Protein AF-A0A6G2DGH9-F1 (afdb_monomer_lite)

pLDDT: mean 89.72, std 4.86, range [63.12, 94.06]

Sequence (78 aa):
RVLLASLPGAAVTSINIDGVLHEFDTVPGVREDVMQIILNIKGIAVKSYVEDEKIIELDVEGPAEVTAGDILTDSDIE

InterPro domains:
  IPR011262 DNA-directed RNA polymerase, insert domain [PF01000] (15-78)
  IPR036643 DNA-directed RNA polymerase, insert domain superfamily [G3DSA:2.170.120.12] (9-78)
  IPR036643 DNA-directed RNA polymerase, insert domain superfamily [SSF56553] (9-78)

Organism: Streptococcus pneumoniae (NCBI:txid1313)

Structure (mmCIF, N/CA/C/O backbone):
data_AF-A0A6G2DGH9-F1
#
_entry.id   AF-A0A6G2DGH9-F1
#
loop_
_atom_site.group_PDB
_atom_site.id
_atom_site.type_symbol
_atom_site.label_atom_id
_atom_site.label_alt_id
_atom_site.label_comp_id
_atom_site.label_asym_id
_atom_site.label_entity_id
_atom_site.label_seq_id
_atom_site.pdbx_PD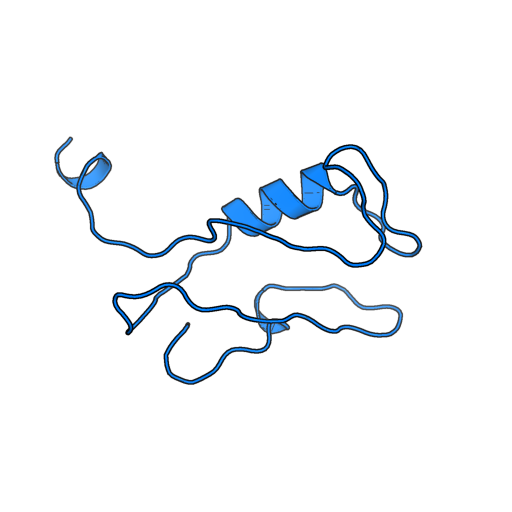B_ins_code
_atom_site.Cartn_x
_atom_site.Cartn_y
_atom_site.Cartn_z
_atom_site.occupancy
_atom_site.B_iso_or_equiv
_atom_site.auth_seq_id
_atom_site.auth_comp_id
_atom_site.auth_asym_id
_atom_site.auth_atom_id
_atom_site.pdbx_PDB_model_num
ATOM 1 N N . ARG A 1 1 ? 26.898 -10.426 -2.319 1.00 63.12 1 ARG A N 1
ATOM 2 C CA . ARG A 1 1 ? 26.788 -8.945 -2.247 1.00 63.12 1 ARG A CA 1
ATOM 3 C C . ARG A 1 1 ? 26.109 -8.362 -3.483 1.00 63.12 1 ARG A C 1
ATOM 5 O O . ARG A 1 1 ? 25.174 -7.610 -3.287 1.00 63.12 1 ARG A O 1
ATOM 12 N N . VAL A 1 2 ? 26.479 -8.761 -4.708 1.00 74.88 2 VAL A N 1
ATOM 13 C CA . VAL A 1 2 ? 25.812 -8.311 -5.956 1.00 74.88 2 VAL A CA 1
ATOM 14 C C . VAL A 1 2 ? 24.290 -8.524 -5.925 1.00 74.88 2 VAL A C 1
ATOM 16 O O . VAL A 1 2 ? 23.540 -7.585 -6.155 1.00 74.88 2 VAL A O 1
ATOM 19 N N . LEU A 1 3 ? 23.835 -9.711 -5.507 1.00 78.31 3 LEU A N 1
ATOM 20 C CA . LEU A 1 3 ? 22.403 -10.025 -5.407 1.00 78.31 3 LEU A CA 1
ATOM 21 C C . LEU A 1 3 ? 21.634 -9.217 -4.344 1.00 78.31 3 LEU A C 1
ATOM 23 O O . LEU A 1 3 ? 20.420 -9.179 -4.395 1.00 78.31 3 LEU A O 1
ATOM 27 N N . LEU A 1 4 ? 22.302 -8.589 -3.371 1.00 78.56 4 LEU A N 1
ATOM 28 C CA . LEU A 1 4 ? 21.613 -7.811 -2.328 1.00 78.56 4 LEU A CA 1
ATOM 29 C C . LEU A 1 4 ? 21.534 -6.313 -2.647 1.00 78.56 4 LEU A C 1
ATOM 31 O O . LEU A 1 4 ? 20.808 -5.599 -1.971 1.00 78.56 4 LEU A O 1
ATOM 35 N N . ALA A 1 5 ? 22.322 -5.827 -3.609 1.00 79.69 5 ALA A N 1
ATOM 36 C CA . ALA A 1 5 ? 22.527 -4.393 -3.816 1.00 79.69 5 ALA A CA 1
ATOM 37 C C . ALA A 1 5 ? 22.144 -3.900 -5.218 1.00 79.69 5 ALA A C 1
ATOM 39 O O . ALA A 1 5 ? 22.086 -2.693 -5.433 1.00 79.69 5 ALA A O 1
ATOM 40 N N . SER A 1 6 ? 21.941 -4.791 -6.192 1.00 80.94 6 SER A N 1
ATOM 41 C CA . SER A 1 6 ? 21.710 -4.386 -7.589 1.00 80.94 6 SER A CA 1
ATOM 42 C C . SER A 1 6 ? 20.772 -5.325 -8.343 1.00 80.94 6 SER A C 1
ATOM 44 O O . SER A 1 6 ? 20.938 -5.528 -9.544 1.00 80.94 6 SER A O 1
ATOM 46 N N . LEU A 1 7 ? 19.808 -5.929 -7.644 1.00 85.00 7 LEU A N 1
ATOM 47 C CA . LEU A 1 7 ? 18.725 -6.625 -8.330 1.00 85.00 7 LEU A CA 1
ATOM 48 C C . LEU A 1 7 ? 17.669 -5.606 -8.769 1.00 85.00 7 LEU A C 1
ATOM 50 O O . LEU A 1 7 ? 17.226 -4.821 -7.929 1.00 85.00 7 LEU A O 1
ATOM 54 N N . PRO A 1 8 ? 17.268 -5.610 -10.051 1.00 84.56 8 PRO A N 1
ATOM 55 C CA . PRO A 1 8 ? 16.103 -4.857 -10.479 1.00 84.56 8 PRO A CA 1
ATOM 56 C C . PRO A 1 8 ? 14.858 -5.436 -9.800 1.00 84.56 8 PRO A C 1
ATOM 58 O O . PRO A 1 8 ? 14.742 -6.650 -9.620 1.00 84.56 8 PRO A O 1
ATOM 61 N N . GLY A 1 9 ? 13.935 -4.563 -9.421 1.00 88.31 9 GLY A N 1
ATOM 62 C CA . GLY A 1 9 ? 12.688 -4.931 -8.768 1.00 88.31 9 GLY A CA 1
ATOM 63 C C . GLY A 1 9 ? 11.748 -3.737 -8.702 1.00 88.31 9 GLY A C 1
ATOM 64 O O . GLY A 1 9 ? 12.160 -2.606 -8.954 1.00 88.31 9 GLY A O 1
ATOM 65 N N . ALA A 1 10 ? 10.495 -4.010 -8.358 1.00 91.25 10 ALA A N 1
ATOM 66 C CA . ALA A 1 10 ? 9.493 -2.995 -8.085 1.00 91.25 10 ALA A CA 1
ATOM 67 C C . ALA A 1 10 ? 9.216 -2.948 -6.579 1.00 91.25 10 ALA A C 1
ATOM 69 O O . ALA A 1 10 ? 9.330 -3.956 -5.880 1.00 91.25 10 ALA A O 1
ATOM 70 N N . ALA A 1 11 ? 8.879 -1.766 -6.078 1.00 91.88 11 ALA A N 1
ATOM 71 C CA . ALA A 1 11 ? 8.470 -1.561 -4.698 1.00 91.88 11 ALA A CA 1
ATOM 72 C C . ALA A 1 11 ? 7.536 -0.354 -4.625 1.00 91.88 11 ALA A C 1
ATOM 74 O O . ALA A 1 11 ? 7.642 0.567 -5.436 1.00 91.88 11 ALA A O 1
ATOM 75 N N . VAL A 1 12 ? 6.661 -0.339 -3.622 1.00 93.56 12 VAL A N 1
ATOM 76 C CA . VAL A 1 12 ? 5.812 0.820 -3.343 1.00 93.56 12 VAL A CA 1
ATOM 77 C C . VAL A 1 12 ? 6.683 1.965 -2.823 1.00 93.56 12 VAL A C 1
ATOM 79 O O . VAL A 1 12 ? 7.387 1.825 -1.821 1.00 93.56 12 VAL A O 1
ATOM 82 N N . THR A 1 13 ? 6.650 3.102 -3.515 1.00 92.56 13 THR A N 1
ATOM 83 C CA . THR A 1 13 ? 7.475 4.283 -3.207 1.00 92.56 13 THR A CA 1
ATOM 84 C C . THR A 1 13 ? 6.710 5.364 -2.456 1.00 92.56 13 THR A C 1
ATOM 86 O O . THR A 1 13 ? 7.316 6.180 -1.764 1.00 92.56 13 THR A O 1
ATOM 89 N N . SER A 1 14 ? 5.388 5.408 -2.598 1.00 92.25 14 SER A N 1
ATOM 90 C CA . SER A 1 14 ? 4.518 6.419 -2.002 1.00 92.25 14 SER A CA 1
ATOM 91 C C . SER A 1 14 ? 3.139 5.834 -1.744 1.00 92.25 14 SER A C 1
ATOM 93 O O . SER A 1 14 ? 2.700 4.933 -2.453 1.00 92.25 14 SER A O 1
ATOM 95 N N . ILE A 1 15 ? 2.474 6.353 -0.717 1.00 92.88 15 ILE A N 1
ATOM 96 C CA . ILE A 1 15 ? 1.099 6.003 -0.374 1.00 92.88 15 ILE A CA 1
ATOM 97 C C . ILE A 1 15 ? 0.312 7.284 -0.119 1.00 92.88 15 ILE A C 1
ATOM 99 O O . ILE A 1 15 ? 0.855 8.271 0.383 1.00 92.88 15 ILE A O 1
ATOM 103 N N . ASN A 1 16 ? -0.969 7.258 -0.451 1.00 92.69 16 ASN A N 1
ATOM 104 C CA . ASN A 1 16 ? -1.922 8.287 -0.077 1.00 92.69 16 ASN A CA 1
ATOM 105 C C . ASN A 1 16 ? -3.102 7.591 0.602 1.00 92.69 16 ASN A C 1
ATOM 107 O O . ASN A 1 16 ? -3.570 6.574 0.103 1.00 92.69 16 ASN A O 1
ATOM 111 N N . ILE A 1 17 ? -3.508 8.091 1.768 1.00 92.19 17 ILE A N 1
ATOM 112 C CA . ILE A 1 17 ? -4.634 7.546 2.529 1.00 92.19 17 ILE A CA 1
ATOM 113 C C . ILE A 1 17 ? -5.602 8.694 2.773 1.00 92.19 17 ILE A C 1
ATOM 115 O O . ILE A 1 17 ? -5.230 9.707 3.376 1.00 92.19 17 ILE A O 1
ATOM 119 N N . ASP A 1 18 ? -6.840 8.532 2.323 1.00 90.81 18 ASP A N 1
ATOM 120 C CA . ASP A 1 18 ? -7.880 9.531 2.512 1.00 90.81 18 ASP A CA 1
ATOM 121 C C . ASP A 1 18 ? -8.133 9.823 3.992 1.00 90.81 18 ASP A C 1
ATOM 123 O O . ASP A 1 18 ? -8.277 8.935 4.833 1.00 90.81 18 ASP A O 1
ATOM 127 N N . GLY A 1 19 ? -8.185 11.115 4.316 1.00 87.94 19 GLY A N 1
ATOM 128 C CA . GLY A 1 19 ? -8.432 11.587 5.676 1.00 87.94 19 GLY A CA 1
ATOM 129 C C . GLY A 1 19 ? -7.233 11.507 6.627 1.00 87.94 19 GLY A C 1
ATOM 130 O O . GLY A 1 19 ? -7.369 11.944 7.767 1.00 87.94 19 GLY A O 1
ATOM 131 N N . VAL A 1 20 ? -6.066 11.028 6.181 1.00 91.44 20 VAL A N 1
ATOM 132 C CA . VAL A 1 20 ? -4.832 10.988 6.984 1.00 91.44 20 VAL A CA 1
ATOM 133 C C . VAL A 1 20 ? -3.909 12.138 6.598 1.00 91.44 20 VAL A C 1
ATOM 135 O O . VAL A 1 20 ? -3.509 12.278 5.444 1.00 91.44 20 VAL A O 1
ATOM 138 N N . LEU A 1 21 ? -3.522 12.956 7.580 1.00 89.62 21 LEU A N 1
ATOM 139 C CA . LEU A 1 21 ? -2.612 14.087 7.351 1.00 89.62 21 LEU A CA 1
ATOM 140 C C . LEU A 1 21 ? -1.133 13.717 7.503 1.00 89.62 21 LEU A C 1
ATOM 142 O O . LEU A 1 21 ? -0.274 14.352 6.892 1.00 89.62 21 LEU A O 1
ATOM 146 N N . HIS A 1 22 ? -0.824 12.731 8.345 1.00 90.44 22 HIS A N 1
ATOM 147 C CA . HIS A 1 22 ? 0.545 12.309 8.628 1.00 90.44 22 HIS A CA 1
ATOM 148 C C . HIS A 1 22 ? 0.621 10.851 9.089 1.00 90.44 22 HIS A C 1
ATOM 150 O O . HIS A 1 22 ? -0.345 10.281 9.587 1.00 90.44 22 HIS A O 1
ATOM 156 N N . GLU A 1 23 ? 1.819 10.277 9.020 1.00 84.38 23 GLU A N 1
ATOM 157 C CA . GLU A 1 23 ? 2.108 8.872 9.343 1.00 84.38 23 GLU A CA 1
ATOM 158 C C . GLU A 1 23 ? 1.813 8.442 10.792 1.00 84.38 23 GLU A C 1
ATOM 160 O O . GLU A 1 23 ? 1.719 7.252 11.068 1.00 84.38 23 GLU A O 1
ATO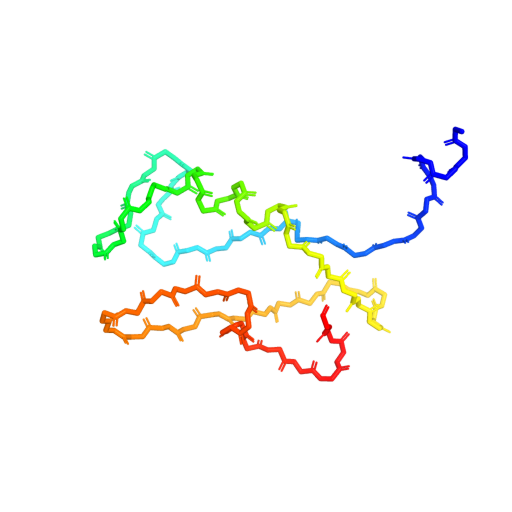M 165 N N . PHE A 1 24 ? 1.652 9.393 11.716 1.00 89.44 24 PHE A N 1
ATOM 166 C CA . PHE A 1 24 ? 1.342 9.130 13.130 1.00 89.44 24 PHE A CA 1
ATOM 167 C C . PHE A 1 24 ? -0.157 9.147 13.451 1.00 89.44 24 PHE A C 1
ATOM 169 O O . PHE A 1 24 ? -0.530 9.120 14.623 1.00 89.44 24 PHE A O 1
ATOM 176 N N . ASP A 1 25 ? -1.008 9.286 12.435 1.00 92.19 25 ASP A N 1
ATOM 177 C CA . ASP A 1 25 ? -2.453 9.347 12.627 1.00 92.19 25 ASP A CA 1
ATOM 178 C C . ASP A 1 25 ? -3.068 7.943 12.735 1.00 92.19 25 ASP A C 1
ATOM 180 O O . ASP A 1 25 ? -2.424 6.919 12.482 1.00 92.19 25 ASP A O 1
ATOM 184 N N . THR A 1 26 ? -4.343 7.899 13.098 1.00 90.94 26 THR A N 1
ATOM 185 C CA . THR A 1 26 ? -5.149 6.674 13.113 1.00 90.94 26 THR A CA 1
ATOM 186 C C . THR A 1 26 ? -6.293 6.792 12.121 1.00 90.94 26 THR A C 1
ATOM 188 O O . THR A 1 26 ? -6.938 7.836 12.055 1.00 90.94 26 THR A O 1
ATOM 191 N N . VAL A 1 27 ? -6.592 5.715 11.393 1.00 89.12 27 VAL A N 1
ATOM 192 C CA . VAL A 1 27 ? -7.724 5.688 10.458 1.00 89.12 27 VAL A CA 1
ATOM 193 C C . VAL A 1 27 ? -8.985 5.226 11.200 1.00 89.12 27 VAL A C 1
ATOM 195 O O . VAL A 1 27 ? -9.001 4.115 11.741 1.00 89.12 27 VAL A O 1
ATOM 198 N N . PRO A 1 28 ? -10.062 6.032 11.253 1.00 87.69 28 PRO A N 1
ATOM 199 C CA . PRO A 1 28 ? -11.308 5.622 11.891 1.00 87.69 28 PRO A CA 1
ATOM 200 C C . PRO A 1 28 ? -11.868 4.336 11.271 1.00 87.69 28 PRO A C 1
ATOM 202 O O . PRO A 1 28 ? -12.047 4.249 10.062 1.00 87.69 28 PRO A O 1
ATOM 205 N N . GLY A 1 29 ? -12.179 3.343 12.107 1.00 87.25 29 GLY A N 1
ATOM 206 C CA . GLY A 1 29 ? -12.717 2.053 11.654 1.00 87.25 29 GLY A CA 1
ATOM 207 C C . GLY A 1 29 ? -11.658 0.998 11.326 1.00 87.25 29 GLY A C 1
ATOM 208 O O . GLY A 1 29 ? -12.011 -0.168 11.166 1.00 87.25 29 GLY A O 1
ATOM 209 N N . VAL A 1 30 ? -10.374 1.366 11.319 1.00 90.38 30 VAL A N 1
ATOM 210 C CA . VAL A 1 30 ? -9.256 0.433 11.146 1.00 90.38 30 VAL A CA 1
ATOM 211 C C . VAL A 1 30 ? -8.645 0.113 12.507 1.00 90.38 30 VAL A C 1
ATOM 213 O O . VAL A 1 30 ? -8.529 0.967 13.386 1.00 90.38 30 VAL A O 1
ATOM 216 N N . ARG A 1 31 ? -8.289 -1.156 12.714 1.00 90.00 31 ARG A N 1
ATOM 217 C CA . ARG A 1 31 ? -7.691 -1.623 13.974 1.00 90.00 31 ARG A CA 1
ATOM 218 C C . ARG A 1 31 ? -6.228 -1.187 14.128 1.00 90.00 31 ARG A C 1
ATOM 220 O O . ARG A 1 31 ? -5.753 -1.046 15.252 1.00 90.00 31 ARG A O 1
ATOM 227 N N . GLU A 1 32 ? -5.522 -1.058 13.016 1.00 90.31 32 GLU A N 1
ATOM 228 C CA . GLU A 1 32 ? -4.104 -0.708 12.931 1.00 90.31 32 GLU A CA 1
ATOM 229 C C . GLU A 1 32 ? -3.909 0.807 12.774 1.00 90.31 32 GLU A C 1
ATOM 231 O O . GLU A 1 32 ? -4.764 1.503 12.226 1.00 90.31 32 GLU A O 1
ATOM 236 N N . ASP A 1 33 ? -2.777 1.321 13.259 1.00 92.62 33 ASP A N 1
ATOM 237 C CA . ASP A 1 33 ? -2.358 2.700 12.996 1.00 92.62 33 ASP A CA 1
ATOM 238 C C . ASP A 1 33 ? -1.700 2.842 11.612 1.00 92.62 33 ASP A C 1
ATOM 240 O O . ASP A 1 33 ? -1.342 1.857 10.957 1.00 92.62 33 ASP A O 1
ATOM 244 N N . VAL A 1 34 ? -1.532 4.085 11.156 1.00 93.69 34 VAL A N 1
ATOM 245 C CA . VAL A 1 34 ? -0.972 4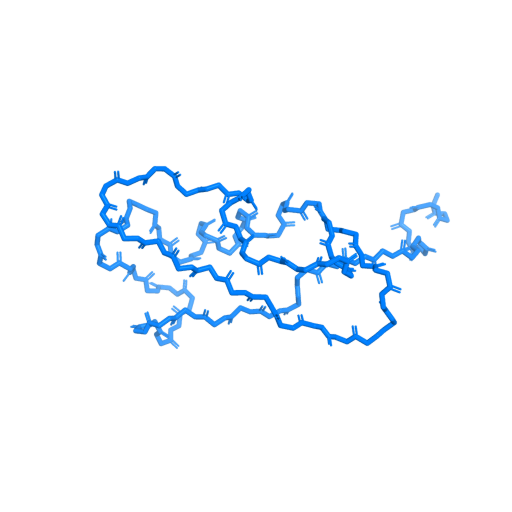.369 9.827 1.00 93.69 34 VAL A CA 1
ATOM 246 C C . VAL A 1 34 ? 0.462 3.848 9.683 1.00 93.69 34 VAL A C 1
ATOM 248 O O . VAL A 1 34 ? 0.826 3.371 8.607 1.00 93.69 34 VAL A O 1
ATOM 251 N N . MET A 1 35 ? 1.279 3.859 10.742 1.00 93.50 35 MET A N 1
ATOM 252 C CA . MET A 1 35 ? 2.642 3.322 10.661 1.00 93.50 35 MET A CA 1
ATOM 253 C C . MET A 1 35 ? 2.643 1.811 10.428 1.00 93.50 35 MET A C 1
ATOM 255 O O . MET A 1 35 ? 3.443 1.310 9.635 1.00 93.50 35 MET A O 1
ATOM 259 N N . GLN A 1 36 ? 1.758 1.082 11.104 1.00 93.25 36 GLN A N 1
ATOM 260 C CA . GLN A 1 36 ? 1.610 -0.358 10.931 1.00 93.25 36 GLN A CA 1
ATOM 261 C C . GLN A 1 36 ? 1.163 -0.690 9.502 1.00 93.25 36 GLN A C 1
ATOM 263 O O . GLN A 1 36 ? 1.737 -1.581 8.874 1.00 93.25 36 GLN A O 1
ATOM 268 N N . ILE A 1 37 ? 0.230 0.091 8.947 1.00 93.44 37 ILE A N 1
ATOM 269 C CA . ILE A 1 37 ? -0.185 -0.014 7.541 1.00 93.44 37 ILE A CA 1
ATOM 270 C C . ILE A 1 37 ? 1.013 0.223 6.607 1.00 93.44 37 ILE A C 1
ATOM 272 O O . ILE A 1 37 ? 1.274 -0.594 5.725 1.00 93.44 37 ILE A O 1
ATOM 276 N N . ILE A 1 38 ? 1.806 1.280 6.829 1.00 93.62 38 ILE A N 1
ATOM 277 C CA . ILE A 1 38 ? 3.022 1.567 6.044 1.00 93.62 38 ILE A CA 1
ATOM 278 C C . ILE A 1 38 ? 4.008 0.390 6.089 1.00 93.62 38 ILE A C 1
ATOM 280 O O . ILE A 1 38 ? 4.597 0.030 5.067 1.00 93.62 38 ILE A O 1
ATOM 284 N N . LEU A 1 39 ? 4.219 -0.208 7.264 1.00 94.06 39 LEU A N 1
ATOM 285 C CA . LEU A 1 39 ? 5.117 -1.354 7.426 1.00 94.06 39 LEU A CA 1
ATOM 286 C C . LEU A 1 39 ? 4.611 -2.585 6.672 1.00 94.06 39 LEU A C 1
ATOM 288 O O . LEU A 1 39 ? 5.411 -3.245 6.007 1.00 94.06 39 LEU A O 1
ATOM 292 N N . ASN A 1 40 ? 3.307 -2.859 6.728 1.00 93.88 40 ASN A N 1
ATOM 293 C CA . ASN A 1 40 ? 2.691 -3.946 5.971 1.00 93.88 40 ASN A CA 1
ATOM 294 C C . ASN A 1 40 ? 2.856 -3.720 4.459 1.00 93.88 40 ASN A C 1
ATOM 296 O O . ASN A 1 40 ? 3.286 -4.633 3.757 1.00 93.88 40 ASN A O 1
ATOM 300 N N . ILE A 1 41 ? 2.631 -2.493 3.969 1.00 93.69 41 ILE A N 1
ATOM 301 C CA . ILE A 1 41 ? 2.801 -2.132 2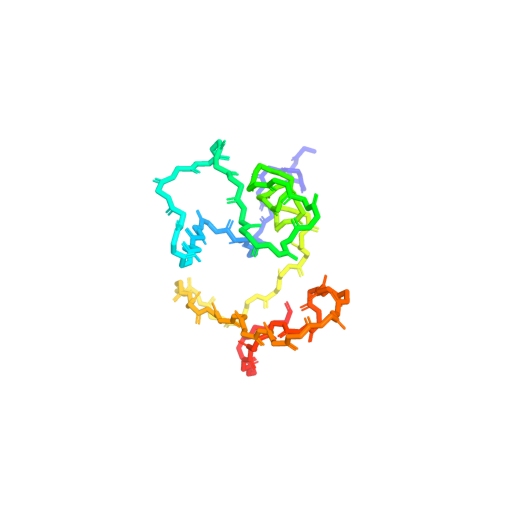.550 1.00 93.69 41 ILE A CA 1
ATOM 302 C C . ILE A 1 41 ? 4.251 -2.331 2.087 1.00 93.69 41 ILE A C 1
ATOM 304 O O . ILE A 1 41 ? 4.486 -2.872 1.009 1.00 93.69 41 ILE A O 1
ATOM 308 N N . LYS A 1 42 ? 5.244 -1.976 2.913 1.00 92.31 42 LYS A N 1
ATOM 309 C CA . LYS A 1 42 ? 6.666 -2.236 2.607 1.00 92.31 42 LYS A CA 1
ATOM 310 C C . LYS A 1 42 ? 7.010 -3.724 2.495 1.00 92.31 42 LYS A C 1
ATOM 312 O O . LYS A 1 42 ? 8.039 -4.056 1.913 1.00 92.31 42 LYS A O 1
ATOM 317 N N . GLY A 1 43 ? 6.200 -4.601 3.085 1.00 92.06 43 GLY A N 1
ATOM 318 C CA . GLY A 1 43 ? 6.364 -6.052 3.018 1.00 92.06 43 GLY A CA 1
ATOM 319 C C . GLY A 1 43 ? 5.739 -6.703 1.783 1.00 92.06 43 GLY A C 1
ATOM 320 O O . GLY A 1 43 ? 5.974 -7.890 1.559 1.00 92.06 43 GLY A O 1
ATOM 321 N N . ILE A 1 44 ? 4.957 -5.964 0.989 1.00 92.81 44 ILE A N 1
ATOM 322 C CA . ILE A 1 44 ? 4.291 -6.498 -0.202 1.00 92.81 44 ILE A CA 1
ATOM 323 C C . ILE A 1 44 ? 5.335 -6.773 -1.289 1.00 92.81 44 ILE A C 1
ATOM 325 O O . ILE A 1 44 ? 6.143 -5.911 -1.640 1.00 92.81 44 ILE A O 1
ATOM 329 N N . ALA A 1 45 ? 5.315 -7.991 -1.830 1.00 92.38 45 ALA A N 1
ATOM 330 C CA . ALA A 1 45 ? 6.088 -8.336 -3.013 1.00 92.38 45 ALA A CA 1
ATOM 331 C C . ALA A 1 45 ? 5.327 -7.857 -4.251 1.00 92.38 45 ALA A C 1
ATOM 333 O O . ALA A 1 45 ? 4.198 -8.284 -4.458 1.00 92.38 45 ALA A O 1
ATOM 334 N N . VAL A 1 46 ? 5.951 -6.987 -5.045 1.00 91.31 46 VAL A N 1
ATOM 335 C CA . VAL A 1 46 ? 5.353 -6.405 -6.251 1.00 91.31 46 VAL A CA 1
ATOM 336 C C . VAL A 1 46 ? 6.218 -6.734 -7.455 1.00 91.31 46 VAL A C 1
ATOM 338 O O . VAL A 1 46 ? 7.453 -6.673 -7.397 1.00 91.31 46 VAL A O 1
ATOM 341 N N . LYS A 1 47 ? 5.572 -7.033 -8.573 1.00 91.19 47 LYS A N 1
ATOM 342 C CA . LYS A 1 47 ? 6.196 -7.190 -9.877 1.00 91.19 47 LYS A CA 1
ATOM 343 C C . LYS A 1 47 ? 5.535 -6.236 -10.865 1.00 91.19 47 LYS A C 1
ATOM 345 O O . LYS A 1 47 ? 4.346 -6.323 -11.127 1.00 91.19 47 LYS A O 1
ATOM 350 N N . SER A 1 48 ? 6.340 -5.339 -11.429 1.00 91.94 48 SER A N 1
ATOM 351 C CA . SER A 1 48 ? 5.914 -4.426 -12.490 1.00 91.94 48 SER A CA 1
ATOM 352 C C . SER A 1 48 ? 6.442 -4.892 -13.841 1.00 91.94 48 SER A C 1
ATOM 354 O O . SER A 1 48 ? 7.610 -5.277 -13.955 1.00 91.94 48 SER A O 1
ATOM 356 N N . TYR A 1 49 ? 5.590 -4.831 -14.861 1.00 91.50 49 TYR A N 1
ATOM 357 C CA . TYR A 1 49 ? 5.952 -5.033 -16.266 1.00 91.50 49 TYR A CA 1
ATOM 358 C C . TYR A 1 49 ? 6.238 -3.722 -17.008 1.00 91.50 49 TYR A C 1
ATOM 360 O O . TYR A 1 49 ? 6.677 -3.760 -18.159 1.00 91.50 49 TYR A O 1
ATOM 368 N N . VAL A 1 50 ? 6.026 -2.579 -16.352 1.00 89.38 50 VAL A N 1
ATOM 369 C CA . VAL A 1 50 ? 6.324 -1.238 -16.869 1.00 89.38 50 VAL A CA 1
ATOM 370 C C . VAL A 1 50 ? 7.558 -0.650 -16.183 1.00 89.38 50 VAL A C 1
ATOM 372 O O . VAL A 1 50 ? 7.840 -0.955 -15.021 1.00 89.38 50 VAL A O 1
ATOM 375 N N . GLU A 1 51 ? 8.308 0.176 -16.917 1.00 85.12 51 GLU A N 1
ATOM 376 C CA . GLU A 1 51 ? 9.507 0.857 -16.401 1.00 85.12 51 GLU A CA 1
ATOM 377 C C . GLU A 1 51 ? 9.167 2.116 -15.585 1.00 85.12 51 GLU A C 1
ATOM 379 O O . GLU A 1 51 ? 9.939 2.504 -14.709 1.00 85.12 51 GLU A O 1
ATOM 384 N N . ASP A 1 52 ? 8.015 2.730 -15.860 1.00 87.94 52 ASP A N 1
ATOM 385 C CA . ASP A 1 52 ? 7.541 3.943 -15.196 1.00 87.94 52 ASP A CA 1
ATOM 386 C C . ASP A 1 52 ? 6.727 3.648 -13.926 1.00 87.94 52 ASP A C 1
ATOM 388 O O . ASP A 1 52 ? 6.275 2.527 -13.678 1.00 87.94 52 ASP A O 1
ATOM 392 N N . GLU A 1 53 ? 6.522 4.684 -13.110 1.00 89.00 53 GLU A N 1
ATOM 393 C CA . GLU A 1 53 ? 5.655 4.606 -11.937 1.00 89.00 53 GLU A CA 1
ATOM 394 C C . GLU A 1 53 ? 4.191 4.372 -12.327 1.00 89.00 53 GLU A C 1
ATOM 396 O O . GLU A 1 53 ? 3.686 4.910 -13.316 1.00 89.00 53 GLU A O 1
ATOM 401 N N . LYS A 1 54 ? 3.489 3.585 -11.509 1.00 90.88 54 LYS A N 1
ATOM 402 C CA . LYS A 1 54 ? 2.062 3.329 -11.673 1.00 90.88 54 LYS A CA 1
ATOM 403 C C . LYS A 1 54 ? 1.334 3.501 -10.353 1.00 90.88 54 LYS A C 1
ATOM 405 O O . LYS A 1 54 ? 1.819 3.071 -9.308 1.00 90.88 54 LYS A O 1
ATOM 410 N N . ILE A 1 55 ? 0.165 4.127 -10.426 1.00 92.38 55 ILE A N 1
ATOM 411 C CA . ILE A 1 55 ? -0.731 4.308 -9.288 1.00 92.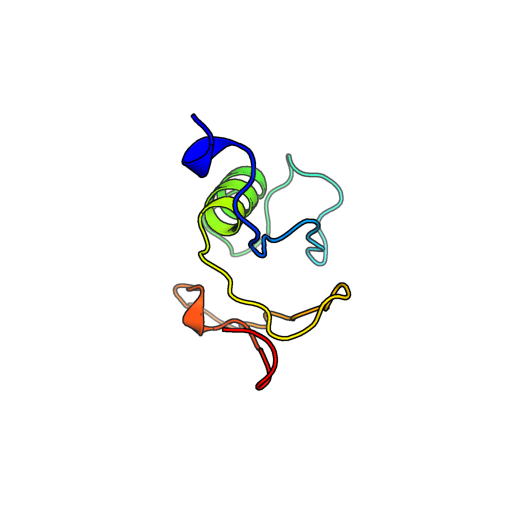38 55 ILE A CA 1
ATOM 412 C C . ILE A 1 55 ? -1.754 3.174 -9.318 1.00 92.38 55 ILE A C 1
ATOM 414 O O . ILE A 1 55 ? -2.384 2.936 -10.348 1.00 92.38 55 ILE A O 1
ATOM 418 N N . ILE A 1 56 ? -1.887 2.491 -8.187 1.00 92.62 56 ILE A N 1
ATOM 419 C CA . ILE A 1 56 ? -2.894 1.461 -7.922 1.00 92.62 56 ILE A CA 1
ATOM 420 C C . ILE A 1 56 ? -3.748 1.921 -6.744 1.00 92.62 56 ILE A C 1
ATOM 422 O O . ILE A 1 56 ? -3.283 2.708 -5.915 1.00 92.62 56 ILE A O 1
ATOM 426 N N . GLU A 1 57 ? -4.985 1.448 -6.683 1.00 93.75 57 GLU A N 1
ATOM 427 C CA . GLU A 1 57 ? -5.968 1.898 -5.698 1.00 93.75 57 GLU A CA 1
ATOM 428 C C . GLU A 1 57 ? -6.475 0.719 -4.868 1.00 93.75 57 GLU A C 1
ATOM 430 O O . GLU A 1 57 ? -6.466 -0.431 -5.306 1.00 93.75 57 GLU A O 1
ATOM 435 N N . LEU A 1 58 ? -6.901 1.007 -3.646 1.00 93.00 58 LEU A N 1
ATOM 436 C CA . LEU A 1 58 ? -7.535 0.057 -2.751 1.00 93.00 58 LEU A CA 1
ATOM 437 C C . LEU A 1 58 ? -8.766 0.744 -2.166 1.00 93.00 58 LEU A C 1
ATOM 439 O O . LEU A 1 58 ? -8.629 1.712 -1.422 1.00 93.00 58 LEU A O 1
ATOM 443 N N . ASP A 1 59 ? -9.940 0.213 -2.483 1.00 92.31 59 ASP A N 1
ATOM 444 C CA . ASP A 1 59 ? -11.217 0.658 -1.933 1.00 92.31 59 ASP A CA 1
ATOM 445 C C . ASP A 1 59 ? -11.895 -0.545 -1.272 1.00 92.31 59 ASP A C 1
ATOM 447 O O . ASP A 1 59 ? -12.117 -1.581 -1.906 1.00 92.31 59 ASP A O 1
ATOM 451 N N . VAL A 1 60 ? -12.148 -0.434 0.032 1.00 90.44 60 VAL A N 1
ATOM 452 C CA . VAL A 1 60 ? -12.779 -1.490 0.823 1.00 90.44 60 VAL A CA 1
ATOM 453 C C . VAL A 1 60 ? -13.834 -0.872 1.726 1.00 90.44 60 VAL A C 1
ATOM 455 O O . VAL A 1 60 ? -13.545 0.011 2.535 1.00 90.44 60 VAL A O 1
ATOM 458 N N . GLU A 1 61 ? -15.049 -1.407 1.648 1.00 90.00 61 GLU A N 1
ATOM 459 C CA . GLU A 1 61 ? -16.167 -1.001 2.491 1.00 90.00 61 GLU A CA 1
ATOM 460 C C . GLU A 1 61 ? -16.603 -2.117 3.448 1.00 90.00 61 GLU A C 1
ATOM 462 O O . GLU A 1 61 ? -16.751 -3.285 3.081 1.00 90.00 61 GLU A O 1
ATOM 467 N N . GLY A 1 62 ? -16.911 -1.727 4.686 1.00 88.88 62 GLY A N 1
ATOM 468 C CA . GLY A 1 62 ? -17.478 -2.615 5.698 1.00 88.88 62 GLY A CA 1
ATOM 469 C C . GLY A 1 62 ? -16.442 -3.399 6.515 1.00 88.88 62 GLY A C 1
ATOM 470 O O . GLY A 1 62 ? -15.238 -3.177 6.410 1.00 88.88 62 GLY A O 1
ATOM 471 N N . PRO A 1 63 ? -16.907 -4.289 7.411 1.00 87.31 63 PRO A N 1
ATOM 472 C CA . PRO A 1 63 ? -16.022 -5.103 8.231 1.00 87.31 63 PRO A CA 1
ATOM 473 C C . PRO A 1 63 ? -15.366 -6.189 7.372 1.00 87.31 63 PRO A C 1
ATOM 475 O O . PRO A 1 63 ? -15.990 -7.203 7.058 1.00 87.31 63 PRO A O 1
ATOM 478 N N . ALA A 1 64 ? -14.100 -5.983 7.027 1.00 89.81 64 ALA A N 1
ATOM 479 C CA . ALA A 1 64 ? -13.291 -6.927 6.272 1.00 89.81 64 ALA A CA 1
ATOM 480 C C . ALA A 1 64 ? -11.852 -6.953 6.803 1.00 89.81 64 ALA A C 1
ATOM 482 O O . ALA A 1 64 ? -11.374 -5.989 7.403 1.00 89.81 64 ALA A O 1
ATOM 483 N N . GLU A 1 65 ? -11.171 -8.077 6.592 1.00 92.25 65 GLU A N 1
ATOM 484 C CA . GLU A 1 65 ? -9.716 -8.136 6.693 1.00 92.25 65 GLU A CA 1
ATOM 485 C C . GLU A 1 65 ? -9.155 -7.749 5.328 1.00 92.25 65 GLU A C 1
ATOM 487 O O . GLU A 1 65 ? -9.442 -8.415 4.338 1.00 92.25 65 GLU A O 1
ATOM 492 N N . VAL A 1 66 ? -8.410 -6.648 5.284 1.00 93.44 66 VAL A N 1
ATOM 493 C CA . VAL A 1 66 ? -7.827 -6.121 4.051 1.00 93.44 66 VAL A CA 1
ATOM 494 C C . VAL A 1 66 ? -6.496 -6.809 3.796 1.00 93.44 66 VAL A C 1
ATOM 496 O O . VAL A 1 66 ? -5.608 -6.812 4.652 1.00 93.44 66 VAL A O 1
ATOM 499 N N . THR A 1 67 ? -6.341 -7.371 2.606 1.00 93.44 67 THR A N 1
ATOM 500 C CA . THR A 1 67 ? -5.139 -8.078 2.174 1.00 93.44 67 THR A CA 1
ATOM 501 C C . THR A 1 67 ? -4.555 -7.443 0.915 1.00 93.44 67 THR A C 1
ATOM 503 O O . THR A 1 67 ? -5.197 -6.650 0.232 1.00 93.44 67 THR A O 1
ATOM 506 N N . ALA A 1 68 ? -3.325 -7.822 0.556 1.00 91.06 68 ALA A N 1
ATOM 507 C CA . ALA A 1 68 ? -2.721 -7.372 -0.700 1.00 91.06 68 ALA A CA 1
ATOM 508 C C . ALA A 1 68 ? -3.507 -7.833 -1.947 1.00 91.06 68 ALA A C 1
ATOM 510 O O . ALA A 1 68 ? -3.360 -7.236 -3.006 1.00 91.06 68 ALA A O 1
ATOM 511 N N . GLY A 1 69 ? -4.346 -8.871 -1.826 1.00 90.00 69 GLY A N 1
ATOM 512 C CA . GLY A 1 69 ? -5.196 -9.347 -2.919 1.00 90.00 69 GLY A CA 1
ATOM 513 C C . GLY A 1 69 ? -6.411 -8.460 -3.203 1.00 90.00 69 GLY A C 1
ATOM 514 O O . GLY A 1 69 ? -7.035 -8.630 -4.245 1.00 90.00 69 GLY A O 1
ATOM 515 N N . ASP A 1 70 ? -6.738 -7.528 -2.307 1.00 92.00 70 ASP A N 1
ATOM 516 C CA . ASP A 1 70 ? -7.859 -6.595 -2.470 1.00 92.00 70 ASP A CA 1
ATOM 517 C C . ASP A 1 70 ? -7.459 -5.329 -3.247 1.00 92.00 70 ASP A C 1
ATOM 519 O O . ASP A 1 70 ? -8.305 -4.504 -3.585 1.00 92.00 70 ASP A O 1
ATOM 523 N N . ILE A 1 71 ? -6.165 -5.169 -3.545 1.00 93.06 71 ILE A N 1
ATOM 524 C CA . ILE A 1 71 ? -5.647 -4.036 -4.308 1.00 93.06 71 ILE A CA 1
ATOM 525 C C . ILE A 1 71 ? -6.121 -4.147 -5.760 1.00 93.06 71 ILE A C 1
ATOM 527 O O . ILE A 1 71 ? -5.935 -5.169 -6.423 1.00 93.06 71 ILE A O 1
ATOM 531 N N . LEU A 1 72 ? -6.704 -3.068 -6.273 1.00 91.25 72 LEU A N 1
ATOM 532 C CA . LEU A 1 72 ? -7.148 -2.969 -7.654 1.00 91.25 72 LEU A CA 1
ATOM 533 C C . LEU A 1 72 ? -5.931 -2.718 -8.546 1.00 91.25 72 LEU A C 1
ATOM 535 O O . LEU A 1 72 ? -5.423 -1.598 -8.648 1.00 91.25 72 LEU A O 1
ATOM 539 N N . THR A 1 73 ? -5.464 -3.781 -9.195 1.00 89.94 73 THR A N 1
ATOM 540 C CA . THR A 1 73 ? -4.385 -3.733 -10.182 1.00 89.94 73 THR A CA 1
ATOM 541 C C . THR A 1 73 ? -4.882 -4.150 -11.563 1.00 89.94 73 THR A C 1
ATOM 543 O O . THR A 1 73 ? -5.94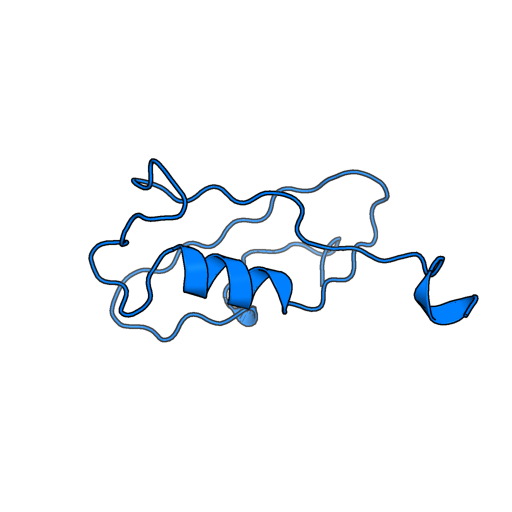0 -4.761 -11.733 1.00 89.94 73 THR A O 1
ATOM 546 N N . ASP A 1 74 ? -4.112 -3.796 -12.583 1.00 88.94 74 ASP A N 1
ATOM 547 C CA . ASP A 1 74 ? -4.303 -4.254 -13.954 1.00 88.94 74 ASP A CA 1
ATOM 548 C C . ASP A 1 74 ? -3.175 -5.212 -14.374 1.00 88.94 74 ASP A C 1
ATOM 550 O O . ASP A 1 74 ? -2.321 -5.585 -13.577 1.00 88.94 74 ASP A O 1
ATOM 554 N N . SER A 1 75 ? -3.160 -5.619 -15.645 1.00 89.56 75 SER A N 1
ATOM 555 C CA . SER A 1 75 ? -2.208 -6.611 -16.163 1.00 89.56 75 SER A CA 1
ATOM 556 C C . SER A 1 75 ? -0.732 -6.196 -16.102 1.00 89.56 75 SER A C 1
ATOM 558 O O . SER A 1 75 ? 0.129 -7.054 -16.292 1.00 89.56 75 SER A O 1
ATOM 560 N N . ASP A 1 76 ? -0.425 -4.922 -15.850 1.00 90.25 76 ASP A N 1
ATOM 561 C CA . ASP A 1 76 ? 0.950 -4.437 -15.744 1.00 90.25 76 ASP A CA 1
ATOM 562 C C . ASP A 1 76 ? 1.571 -4.656 -14.352 1.00 90.25 76 ASP A C 1
ATOM 564 O O . ASP A 1 76 ? 2.795 -4.550 -14.232 1.00 90.25 76 ASP A O 1
ATOM 568 N N . ILE A 1 77 ? 0.770 -4.951 -13.316 1.00 90.75 77 ILE A N 1
ATOM 569 C CA . ILE A 1 77 ? 1.218 -5.084 -11.917 1.00 90.75 77 ILE A CA 1
ATOM 570 C C . ILE A 1 77 ? 0.684 -6.383 -11.291 1.00 90.75 77 ILE A C 1
ATOM 572 O O . ILE A 1 77 ? -0.524 -6.624 -11.283 1.00 90.75 77 ILE A O 1
ATOM 576 N N . GLU A 1 78 ? 1.588 -7.177 -10.710 1.00 87.44 78 GLU A N 1
ATOM 577 C CA . GLU A 1 78 ? 1.306 -8.411 -9.951 1.00 87.44 78 GLU A CA 1
ATOM 578 C C . GLU A 1 78 ? 1.843 -8.364 -8.517 1.00 87.44 78 GLU A C 1
ATOM 580 O O . GLU A 1 78 ? 2.948 -7.805 -8.308 1.00 87.44 78 GLU A O 1
#

Radius of gyration: 14.44 Å; chains: 1; bounding box: 44×24×31 Å

Foldseek 3Di:
DCVVPDDDADADDDDDDPPDPDQQAADPPDPDGSVVVVVVRRVDGKHFQDPDDDDWDADDDDDDDDDPVRIDDDPRMD

Secondary structure (DSSP, 8-state):
-HHHHS---B-------TT--STT-B-TT-SSBHHHHHHHHHT--B-BSSSS----B----SS----GGGSB--TTB-